Protein AF-A0A2Z2HUD5-F1 (afdb_monomer)

Radius of gyration: 16.0 Å; Cα contacts (8 Å, |Δi|>4): 60; chains: 1; bounding box: 41×28×42 Å

Secondary structure (DSSP, 8-state):
-------PPPPHHHHHHHHHHHHHHHHHHHHHHHHHHH-GGGHHHHHHHHHHHHHHHHHHHHHHHHHHHT-

Mean predicted aligned error: 6.96 Å

Solvent-accessible surface area (backbone atoms only — not comparable to full-atom values): 3835 Å² total; per-residue (Å²): 132,83,81,78,79,80,65,75,82,75,53,68,68,60,50,51,51,54,43,52,44,34,50,44,49,40,12,50,53,34,8,52,50,36,18,74,78,71,37,69,84,34,21,62,63,23,23,52,54,14,36,53,54,8,50,51,54,37,49,55,50,51,50,54,49,33,68,72,70,74,104

Sequence (71 aa):
MAFTTDEEPKSDHVFIVEMGALLLLPPIVLGLGLAAVSGVENFLPGFGIGAIVGVGAAKLRNEIRGARTGS

Structure (mmCIF, N/CA/C/O backbone):
data_AF-A0A2Z2HUD5-F1
#
_entry.id   AF-A0A2Z2HUD5-F1
#
loop_
_atom_site.group_PDB
_atom_site.id
_atom_site.type_symbol
_atom_site.label_atom_id
_atom_site.label_alt_id
_atom_site.label_comp_id
_atom_site.label_asym_id
_atom_site.label_entity_id
_atom_site.label_seq_id
_atom_site.pdbx_PDB_ins_code
_atom_site.Cartn_x
_atom_site.Cartn_y
_atom_site.Cartn_z
_atom_site.occupancy
_atom_site.B_iso_or_equiv
_atom_site.auth_seq_id
_atom_site.auth_comp_id
_atom_site.auth_asym_id
_atom_site.auth_atom_id
_atom_site.pdbx_PDB_model_num
ATOM 1 N N . MET A 1 1 ? -27.335 18.813 12.324 1.00 39.50 1 MET A N 1
ATOM 2 C CA . MET A 1 1 ? -27.303 17.441 11.780 1.00 39.50 1 MET A CA 1
ATOM 3 C C . MET A 1 1 ? -26.342 16.643 12.635 1.00 39.50 1 MET A C 1
ATOM 5 O O . MET A 1 1 ? -25.145 16.877 12.551 1.00 39.50 1 MET A O 1
ATOM 9 N N . ALA A 1 2 ? -26.858 15.800 13.526 1.00 46.84 2 ALA A N 1
ATOM 10 C CA . ALA A 1 2 ? -26.025 14.817 14.203 1.00 46.84 2 ALA A CA 1
ATOM 11 C C . ALA A 1 2 ? -25.696 13.736 13.166 1.00 46.84 2 ALA A C 1
ATOM 13 O O . ALA A 1 2 ? -26.609 13.094 12.653 1.00 46.84 2 ALA A O 1
ATOM 14 N N . PHE A 1 3 ? -24.425 13.602 12.788 1.00 52.06 3 PHE A N 1
ATOM 15 C CA . PHE A 1 3 ? -23.966 12.443 12.030 1.00 52.06 3 PHE A CA 1
ATOM 16 C C . PHE A 1 3 ? -24.073 11.240 12.966 1.00 52.06 3 PHE A C 1
ATOM 18 O O . PHE A 1 3 ? -23.205 11.026 13.807 1.00 52.06 3 PHE A O 1
ATOM 25 N N . THR A 1 4 ? -25.175 10.499 12.885 1.00 52.12 4 THR A N 1
ATOM 26 C CA . T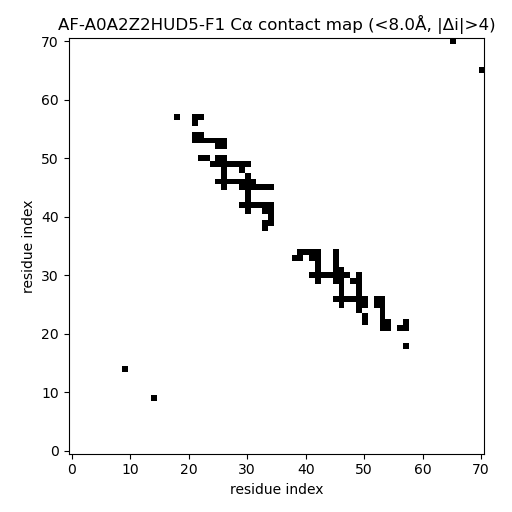HR A 1 4 ? -25.308 9.222 13.582 1.00 52.12 4 THR A CA 1
ATOM 27 C C . THR A 1 4 ? -24.390 8.238 12.865 1.00 52.12 4 THR A C 1
ATOM 29 O O . THR A 1 4 ? -24.729 7.701 11.813 1.00 52.12 4 THR 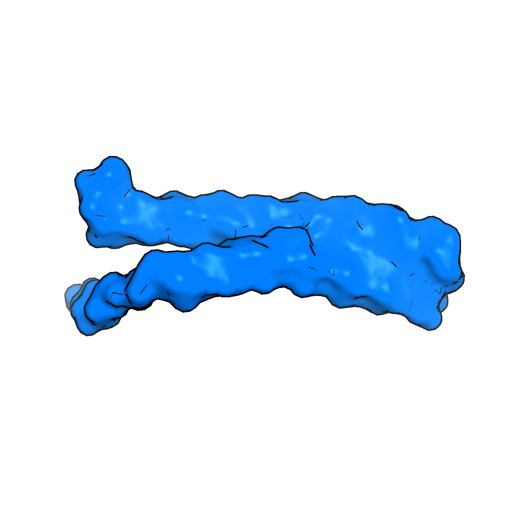A O 1
ATOM 32 N N . THR A 1 5 ? -23.184 8.027 13.387 1.00 58.59 5 THR A N 1
ATOM 33 C CA . THR A 1 5 ? -22.302 6.928 12.971 1.00 58.59 5 THR A CA 1
ATOM 34 C C . THR A 1 5 ? -22.803 5.599 13.549 1.00 58.59 5 THR A C 1
ATOM 36 O O . THR A 1 5 ? -22.028 4.863 14.149 1.00 58.59 5 THR A O 1
ATOM 39 N N . ASP A 1 6 ? -24.092 5.296 13.365 1.00 50.59 6 ASP A N 1
ATOM 40 C CA . ASP A 1 6 ? -24.751 4.021 13.710 1.00 50.59 6 ASP A CA 1
ATOM 41 C C . ASP A 1 6 ? -24.431 2.930 12.669 1.00 50.59 6 ASP A C 1
ATOM 43 O O . ASP A 1 6 ? -25.246 2.075 12.333 1.00 50.59 6 ASP A O 1
ATOM 47 N N . GLU A 1 7 ? -23.227 2.966 12.102 1.00 59.31 7 GLU A N 1
ATOM 48 C CA . GLU A 1 7 ? -22.723 1.834 11.340 1.00 59.31 7 GLU A CA 1
ATOM 49 C C . GLU A 1 7 ? -22.155 0.830 12.328 1.00 59.31 7 GLU A C 1
ATOM 51 O O . GLU A 1 7 ? -21.118 1.072 12.960 1.00 59.31 7 GLU A O 1
ATOM 56 N N . GLU A 1 8 ? -22.850 -0.297 12.423 1.00 61.03 8 GLU A N 1
ATOM 57 C CA . GLU A 1 8 ? -22.443 -1.458 13.193 1.00 61.03 8 GLU A CA 1
ATOM 58 C C . GLU A 1 8 ? -20.961 -1.780 12.914 1.00 61.03 8 GLU A C 1
ATOM 60 O O . GLU A 1 8 ? -20.531 -1.767 11.750 1.00 61.03 8 GLU A O 1
ATOM 65 N N . PRO A 1 9 ? -20.135 -1.982 13.960 1.00 64.88 9 PRO A N 1
ATOM 66 C CA . PRO A 1 9 ? -18.705 -2.155 13.778 1.00 64.88 9 PRO A CA 1
ATOM 67 C C . PRO A 1 9 ? -18.435 -3.314 12.814 1.00 64.88 9 PRO A C 1
ATOM 69 O O . PRO A 1 9 ? -18.841 -4.450 13.059 1.00 64.88 9 PRO A O 1
ATOM 72 N N . LYS A 1 10 ? -17.741 -3.027 11.703 1.00 71.25 10 LYS A N 1
ATOM 73 C CA . LYS A 1 10 ? -17.295 -4.059 10.758 1.00 71.25 10 LYS A CA 1
ATOM 74 C C . LYS A 1 10 ? -16.549 -5.155 11.513 1.00 71.25 10 LYS A C 1
ATOM 76 O O . LYS A 1 10 ? -15.687 -4.856 12.342 1.00 71.25 10 LYS A O 1
ATOM 81 N N . SER A 1 11 ? -16.840 -6.408 11.164 1.00 84.25 11 SER A N 1
ATOM 82 C CA . SER A 1 11 ? -16.170 -7.559 11.763 1.00 84.25 11 SER A CA 1
ATOM 83 C C . SER A 1 11 ? -14.652 -7.475 11.591 1.00 84.25 11 SER A C 1
ATOM 85 O O . SER A 1 11 ? -14.136 -6.977 10.583 1.00 84.25 11 SER A O 1
ATOM 87 N N . ASP A 1 12 ? -13.923 -7.985 12.580 1.00 84.69 12 ASP A N 1
ATOM 88 C CA . ASP A 1 12 ? -12.460 -7.895 12.634 1.00 84.69 12 ASP A CA 1
ATOM 89 C C . ASP A 1 12 ? -11.790 -8.529 11.414 1.00 84.69 12 ASP A C 1
ATOM 91 O O . ASP A 1 12 ? -10.816 -7.994 10.889 1.00 84.69 12 ASP A O 1
ATOM 95 N N . HIS A 1 13 ? -12.357 -9.618 10.892 1.00 87.06 13 HIS A N 1
ATOM 96 C CA . HIS A 1 13 ? -11.866 -10.268 9.680 1.00 87.06 13 HIS A CA 1
ATOM 97 C C . HIS A 1 13 ? -11.946 -9.357 8.452 1.00 87.06 13 HIS A C 1
ATOM 99 O O . HIS A 1 13 ? -10.977 -9.259 7.701 1.00 87.06 13 HIS A O 1
ATOM 105 N N . VAL A 1 14 ? -13.068 -8.653 8.261 1.00 88.94 14 VAL A N 1
ATOM 106 C CA . VAL A 1 14 ? -13.230 -7.709 7.143 1.00 88.94 14 VAL A CA 1
ATOM 107 C C . VAL A 1 14 ? -12.239 -6.560 7.286 1.00 88.94 14 VAL A C 1
ATOM 109 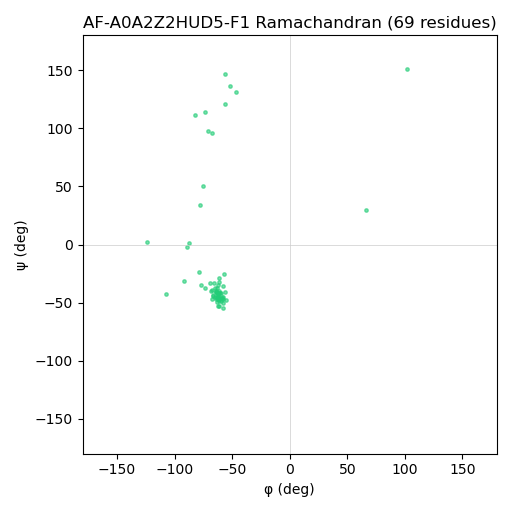O O . VAL A 1 14 ? -11.601 -6.167 6.311 1.00 88.94 14 VAL A O 1
ATOM 112 N N . PHE A 1 15 ? -12.045 -6.075 8.512 1.00 88.00 15 PHE A N 1
ATOM 113 C CA . PHE A 1 15 ? -11.082 -5.021 8.785 1.00 88.00 15 PHE A CA 1
ATOM 114 C C . PHE A 1 15 ? -9.646 -5.442 8.458 1.00 88.00 15 PHE A C 1
ATOM 116 O O . PHE A 1 15 ? -8.943 -4.700 7.778 1.00 88.00 15 PHE A O 1
ATOM 123 N N . ILE A 1 16 ? -9.220 -6.635 8.881 1.00 89.94 16 ILE A N 1
ATOM 124 C CA . ILE A 1 16 ? -7.882 -7.169 8.584 1.00 89.94 16 ILE A CA 1
ATOM 125 C C . ILE A 1 16 ? -7.678 -7.314 7.073 1.00 89.94 16 ILE A C 1
ATOM 127 O O . ILE A 1 16 ? -6.621 -6.942 6.565 1.00 89.94 16 ILE A O 1
ATOM 131 N N . VAL A 1 17 ? -8.686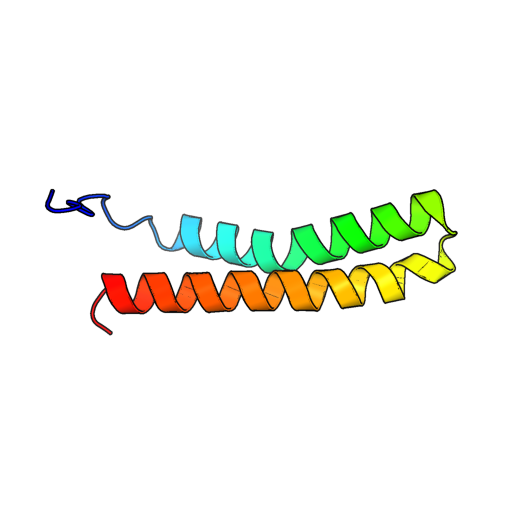 -7.801 6.344 1.00 93.88 17 VAL A N 1
ATOM 132 C CA . VAL A 1 17 ? -8.621 -7.917 4.880 1.00 93.88 17 VAL A CA 1
ATOM 133 C C . VAL A 1 17 ? -8.483 -6.544 4.226 1.00 93.88 17 VAL A C 1
ATOM 135 O O . VAL A 1 17 ? -7.624 -6.368 3.368 1.00 93.88 17 VAL A O 1
ATOM 138 N N . GLU A 1 18 ? -9.264 -5.551 4.648 1.00 91.19 18 GLU A N 1
ATOM 139 C CA . GLU A 1 18 ? -9.155 -4.179 4.136 1.00 91.19 18 GLU A CA 1
ATOM 140 C C . GLU A 1 18 ? -7.796 -3.547 4.466 1.00 91.19 18 GLU A C 1
ATOM 142 O O . GLU A 1 18 ? -7.230 -2.835 3.642 1.00 91.19 18 GLU A O 1
ATOM 147 N N . MET A 1 19 ? -7.245 -3.824 5.647 1.00 93.31 19 MET A N 1
ATOM 148 C CA . MET A 1 19 ? -5.911 -3.369 6.032 1.00 93.31 19 MET A CA 1
ATOM 149 C C . MET A 1 19 ? -4.821 -4.022 5.180 1.00 93.31 19 MET A C 1
ATOM 151 O O . MET A 1 19 ? -3.938 -3.327 4.683 1.00 93.31 19 MET A O 1
ATOM 155 N N . GLY A 1 20 ? -4.908 -5.332 4.940 1.00 92.38 20 GLY A N 1
ATOM 156 C CA . GLY A 1 20 ? -4.014 -6.031 4.017 1.00 92.38 20 GLY A CA 1
ATOM 157 C C . GLY A 1 20 ? -4.136 -5.497 2.589 1.00 92.38 20 GLY A C 1
ATOM 158 O O . GLY A 1 20 ? -3.130 -5.248 1.930 1.00 92.38 20 GLY A O 1
ATOM 159 N N . ALA A 1 21 ? -5.361 -5.230 2.138 1.00 94.75 21 ALA A N 1
ATOM 160 C CA . ALA A 1 21 ? -5.634 -4.621 0.845 1.00 94.75 21 ALA A CA 1
ATOM 161 C C . ALA A 1 21 ? -4.980 -3.235 0.733 1.00 94.75 21 ALA A C 1
ATOM 163 O O . ALA A 1 21 ? -4.257 -2.990 -0.227 1.00 94.75 21 ALA A O 1
ATOM 164 N N . LEU A 1 22 ? -5.143 -2.357 1.728 1.00 93.69 22 LEU A N 1
ATOM 165 C CA . LEU A 1 22 ? -4.509 -1.033 1.752 1.00 93.69 22 LEU A CA 1
ATOM 166 C C . LEU A 1 22 ? -2.982 -1.093 1.754 1.00 93.69 22 LEU A C 1
ATOM 168 O O . LEU A 1 22 ? -2.344 -0.213 1.187 1.00 93.69 22 LEU A O 1
ATOM 172 N N . LEU A 1 23 ? -2.388 -2.115 2.364 1.00 94.94 23 LEU A N 1
ATOM 173 C CA . LEU A 1 23 ? -0.936 -2.274 2.391 1.00 94.94 23 LEU A CA 1
ATOM 174 C C . LEU A 1 23 ? -0.365 -2.840 1.087 1.00 94.94 23 LEU A C 1
ATOM 176 O O . LEU A 1 23 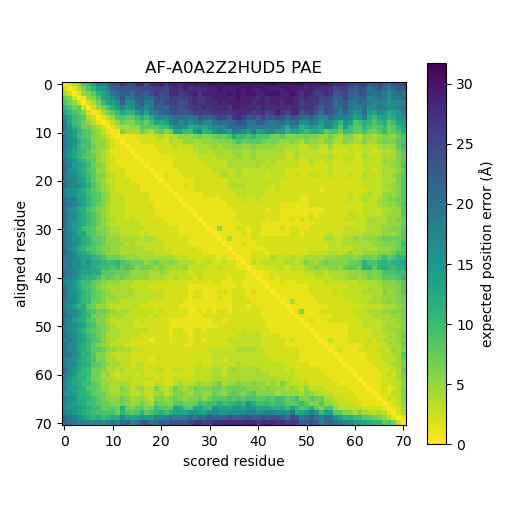? 0.809 -2.615 0.815 1.00 94.94 23 LEU A O 1
ATOM 180 N N . LEU A 1 24 ? -1.161 -3.564 0.293 1.00 95.00 24 LEU A N 1
ATOM 181 C CA . LEU A 1 24 ? -0.688 -4.283 -0.895 1.00 95.00 24 LEU A CA 1
ATOM 182 C C . LEU A 1 24 ? -1.128 -3.638 -2.213 1.00 95.00 24 LEU A C 1
ATOM 184 O O . LEU A 1 24 ? -0.318 -3.518 -3.130 1.00 95.00 24 LEU A O 1
ATOM 188 N N . LEU A 1 25 ? -2.382 -3.190 -2.321 1.00 96.50 25 LEU A N 1
ATOM 189 C CA . LEU A 1 25 ? -2.926 -2.626 -3.560 1.00 96.50 25 LEU A CA 1
ATOM 190 C C . LEU A 1 25 ? -2.176 -1.372 -4.017 1.00 96.50 25 LEU A C 1
ATOM 192 O O . LEU A 1 25 ? -1.731 -1.368 -5.160 1.00 96.50 25 LEU A O 1
ATOM 196 N N . PRO A 1 26 ? -1.984 -0.328 -3.190 1.00 96.19 26 PRO A N 1
ATOM 197 C CA . PRO A 1 26 ? -1.289 0.877 -3.633 1.00 96.19 26 PRO A CA 1
ATOM 198 C C . PRO A 1 26 ? 0.152 0.623 -4.120 1.00 96.19 26 PRO A C 1
ATOM 200 O O . PRO A 1 26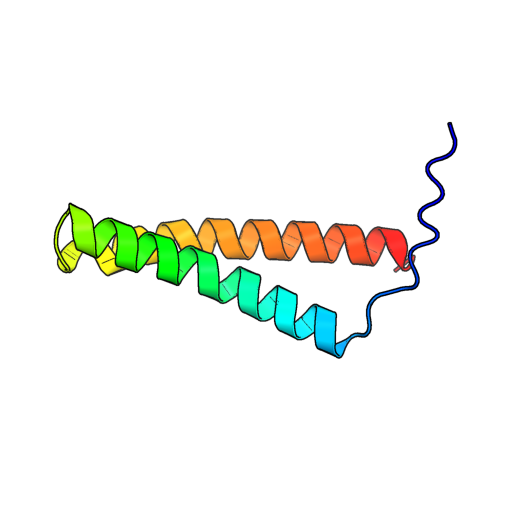 ? 0.464 1.088 -5.217 1.00 96.19 26 PRO A O 1
ATOM 203 N N . PRO A 1 27 ? 1.018 -0.142 -3.413 1.00 96.62 27 PRO A N 1
ATOM 204 C CA . PRO A 1 27 ? 2.333 -0.520 -3.942 1.00 96.62 27 PRO A CA 1
ATOM 205 C C . PRO A 1 27 ? 2.259 -1.296 -5.256 1.00 96.62 27 PRO A C 1
ATOM 207 O O . PRO A 1 27 ? 3.011 -0.999 -6.180 1.00 96.62 27 PRO A O 1
ATOM 210 N N . ILE A 1 28 ? 1.363 -2.281 -5.366 1.00 97.00 28 ILE A N 1
ATOM 211 C CA . ILE A 1 28 ? 1.259 -3.114 -6.571 1.00 97.00 28 ILE A CA 1
ATOM 212 C C . ILE A 1 28 ? 0.764 -2.282 -7.754 1.00 97.00 28 ILE A C 1
ATOM 214 O O . ILE A 1 28 ? 1.355 -2.339 -8.827 1.00 97.00 28 ILE A O 1
ATOM 218 N N . VAL A 1 29 ? -0.288 -1.484 -7.567 1.00 97.56 29 VAL A N 1
ATOM 219 C CA . VAL A 1 29 ? -0.880 -0.660 -8.628 1.00 97.56 29 VAL A CA 1
ATOM 220 C C . VAL A 1 29 ? 0.104 0.401 -9.102 1.00 97.56 29 VAL A C 1
ATOM 222 O O . VAL A 1 29 ? 0.280 0.559 -10.306 1.00 97.56 29 VAL A O 1
ATOM 225 N N . LEU A 1 30 ? 0.781 1.104 -8.190 1.00 96.38 30 LEU A N 1
ATOM 226 C CA . LEU A 1 30 ? 1.748 2.132 -8.577 1.00 96.38 30 LEU A CA 1
ATOM 227 C C . LEU A 1 30 ? 3.045 1.537 -9.125 1.00 96.38 30 LEU A C 1
ATOM 229 O O . LEU A 1 30 ? 3.582 2.068 -10.092 1.00 96.38 30 LEU A O 1
ATOM 233 N N . GLY A 1 31 ? 3.518 0.419 -8.573 1.00 96.62 31 GLY A N 1
ATOM 234 C CA . GLY A 1 31 ? 4.671 -0.308 -9.096 1.00 96.62 31 GLY A CA 1
ATOM 235 C C . GLY A 1 31 ? 4.424 -0.830 -10.508 1.00 96.62 31 GLY A C 1
ATOM 236 O O . GLY A 1 31 ? 5.192 -0.528 -11.417 1.00 96.62 31 GLY A O 1
ATOM 237 N N . LEU A 1 32 ? 3.330 -1.567 -10.723 1.00 97.19 32 LEU A N 1
ATOM 238 C CA . LEU A 1 32 ? 2.977 -2.094 -12.046 1.00 97.19 32 LEU A CA 1
ATOM 239 C C . LEU A 1 32 ? 2.606 -0.982 -13.024 1.00 97.19 32 LEU A C 1
ATOM 241 O O . LEU A 1 32 ? 2.999 -1.047 -14.183 1.00 97.19 32 LEU A O 1
ATOM 245 N N . GLY A 1 33 ? 1.883 0.040 -12.562 1.00 96.88 33 GLY A N 1
ATOM 246 C CA . GLY A 1 33 ? 1.538 1.203 -13.367 1.00 96.88 33 GLY A CA 1
ATOM 247 C C . GLY A 1 33 ? 2.794 1.886 -13.885 1.00 96.88 33 GLY A C 1
ATOM 248 O O . GLY A 1 33 ? 2.968 2.000 -15.092 1.00 96.88 33 GLY A O 1
ATOM 249 N N . LEU A 1 34 ? 3.714 2.254 -12.992 1.00 95.69 34 LEU A N 1
ATOM 250 C CA . LEU A 1 34 ? 4.953 2.920 -13.381 1.00 95.69 34 LEU A CA 1
ATOM 251 C C . LEU A 1 34 ? 5.850 2.020 -14.243 1.00 95.69 34 LEU A C 1
ATOM 253 O O . LEU A 1 34 ? 6.433 2.500 -15.213 1.00 95.69 34 LEU A O 1
ATOM 257 N N . ALA A 1 35 ? 5.902 0.718 -13.953 1.00 96.69 35 ALA A N 1
ATOM 258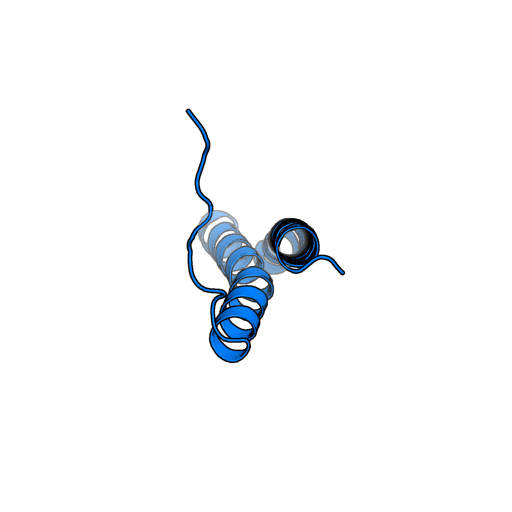 C CA . ALA A 1 35 ? 6.617 -0.245 -14.783 1.00 96.69 35 ALA A CA 1
ATOM 259 C C . ALA A 1 35 ? 6.051 -0.335 -16.209 1.00 96.69 35 ALA A C 1
ATOM 261 O O . ALA A 1 35 ? 6.809 -0.421 -17.174 1.00 96.69 35 ALA A O 1
ATOM 262 N N . ALA A 1 36 ? 4.724 -0.286 -16.349 1.00 96.81 36 ALA A N 1
ATOM 263 C CA . ALA A 1 36 ? 4.049 -0.365 -17.637 1.00 96.81 36 ALA A CA 1
ATOM 264 C C . ALA A 1 36 ? 4.276 0.882 -18.505 1.00 96.81 36 ALA A C 1
ATOM 266 O O . ALA A 1 36 ? 4.341 0.752 -19.725 1.00 96.81 36 ALA A O 1
ATOM 267 N N . VAL A 1 37 ? 4.402 2.073 -17.903 1.00 97.00 37 VAL A N 1
ATOM 268 C CA . VAL A 1 37 ? 4.593 3.323 -18.668 1.00 97.00 37 VAL A CA 1
ATOM 269 C C . VAL A 1 37 ? 6.064 3.679 -18.885 1.00 97.00 37 VAL A C 1
ATOM 271 O O . VAL A 1 37 ? 6.393 4.278 -19.905 1.00 97.00 37 VAL A O 1
ATOM 274 N N . SER A 1 38 ? 6.941 3.324 -17.941 1.00 95.19 38 SER A N 1
ATOM 275 C CA . SER A 1 38 ? 8.316 3.840 -17.886 1.00 95.19 38 SER A CA 1
ATOM 276 C C . SER A 1 38 ? 9.398 2.756 -17.879 1.00 95.19 38 SER A C 1
ATOM 278 O O . SER A 1 38 ? 10.570 3.099 -17.779 1.00 95.19 38 SER A O 1
ATOM 280 N N . GLY A 1 39 ? 9.048 1.470 -17.966 1.00 95.88 39 GLY A N 1
ATOM 281 C CA . GLY A 1 39 ? 10.006 0.357 -17.943 1.00 95.88 39 GLY A CA 1
ATOM 282 C C . GLY A 1 39 ? 10.080 -0.355 -16.590 1.00 95.88 39 GLY A C 1
ATOM 283 O O . GLY A 1 39 ? 9.830 0.234 -15.537 1.00 95.88 39 GLY A O 1
ATOM 284 N N . VAL A 1 40 ? 10.412 -1.649 -16.616 1.00 95.69 40 VAL A N 1
ATOM 285 C CA . VAL A 1 40 ? 10.352 -2.564 -15.457 1.00 95.69 40 VAL A CA 1
ATOM 286 C C . VAL A 1 40 ? 11.278 -2.133 -14.314 1.00 95.69 40 VAL A C 1
ATOM 288 O O . VAL A 1 40 ? 10.962 -2.356 -13.147 1.00 95.69 40 VAL A O 1
ATOM 291 N N . GLU A 1 41 ? 12.377 -1.448 -14.620 1.00 96.19 41 GLU A N 1
ATOM 292 C CA . GLU A 1 41 ? 13.283 -0.831 -13.651 1.00 96.19 41 GLU A CA 1
ATOM 293 C C . GLU A 1 41 ? 12.576 0.173 -12.725 1.00 96.19 41 GLU A C 1
ATOM 295 O O . GLU A 1 41 ? 12.983 0.357 -11.577 1.00 96.19 41 GLU A O 1
ATOM 300 N N . ASN A 1 42 ? 11.467 0.762 -13.181 1.00 96.88 42 ASN A N 1
ATOM 301 C CA . ASN A 1 42 ? 10.669 1.701 -12.404 1.00 96.88 42 ASN A CA 1
ATOM 302 C C . ASN A 1 42 ? 9.601 1.026 -11.529 1.00 96.88 42 ASN A C 1
ATOM 304 O O . ASN A 1 42 ? 8.905 1.713 -10.778 1.00 96.88 42 ASN A O 1
ATOM 308 N N . PHE A 1 43 ? 9.507 -0.309 -11.532 1.00 96.81 43 PHE A N 1
ATOM 309 C CA . PHE A 1 43 ? 8.618 -1.031 -10.621 1.00 96.81 43 PHE A CA 1
ATOM 310 C C . PHE A 1 43 ? 8.935 -0.719 -9.157 1.00 96.81 43 PHE A C 1
ATOM 312 O O . PHE A 1 43 ? 8.040 -0.370 -8.395 1.00 96.81 43 PHE A O 1
ATOM 319 N N . LEU A 1 44 ? 10.206 -0.831 -8.756 1.00 97.31 44 LEU A N 1
ATOM 320 C CA . LEU A 1 44 ? 10.603 -0.685 -7.355 1.00 97.31 44 LEU A CA 1
ATOM 321 C C . LEU A 1 44 ? 10.393 0.750 -6.827 1.00 97.31 44 LEU A C 1
ATOM 323 O O . LEU A 1 44 ? 9.823 0.888 -5.742 1.00 97.31 44 LEU A O 1
ATOM 327 N N . PRO A 1 45 ? 10.748 1.818 -7.572 1.00 96.94 45 PRO A N 1
ATOM 328 C CA . PRO A 1 45 ? 10.345 3.180 -7.228 1.00 96.94 45 PRO A CA 1
ATOM 329 C C . PRO A 1 45 ? 8.825 3.350 -7.079 1.00 96.94 45 PRO A C 1
ATOM 331 O O . PRO A 1 45 ? 8.368 3.896 -6.074 1.00 96.94 45 PRO A O 1
ATOM 334 N N . GLY A 1 46 ? 8.031 2.844 -8.032 1.00 96.25 46 GLY A N 1
ATOM 335 C CA . GLY A 1 46 ? 6.566 2.934 -7.982 1.00 96.25 46 GLY A CA 1
ATOM 336 C C . GLY A 1 46 ? 5.968 2.161 -6.804 1.00 96.25 46 GLY A C 1
ATOM 337 O O . GLY A 1 46 ? 5.080 2.661 -6.111 1.00 96.25 46 GLY A O 1
ATOM 338 N N . PHE A 1 47 ? 6.519 0.983 -6.513 1.00 97.38 47 PHE A N 1
ATOM 339 C CA . PHE A 1 47 ? 6.164 0.169 -5.358 1.00 97.38 47 PHE A CA 1
ATOM 340 C C . PHE A 1 47 ? 6.473 0.900 -4.050 1.00 97.38 47 PHE A C 1
ATOM 342 O O . PHE A 1 47 ? 5.633 0.933 -3.156 1.00 97.38 47 PHE A O 1
ATOM 349 N N . GLY A 1 48 ? 7.641 1.538 -3.943 1.00 97.12 48 GLY A N 1
ATOM 350 C CA . GLY A 1 48 ? 8.024 2.322 -2.768 1.00 97.12 48 GLY A CA 1
ATOM 351 C C . GLY A 1 48 ? 7.065 3.482 -2.494 1.00 97.12 48 GLY A C 1
ATOM 352 O O . GLY A 1 48 ? 6.599 3.645 -1.366 1.00 97.12 48 GLY A O 1
ATOM 353 N N . ILE A 1 49 ? 6.700 4.245 -3.530 1.00 96.44 49 ILE A N 1
ATOM 354 C CA . ILE A 1 49 ? 5.713 5.331 -3.410 1.00 96.44 49 ILE A CA 1
ATOM 355 C C . ILE A 1 49 ? 4.361 4.769 -2.965 1.00 96.44 49 ILE A C 1
ATOM 357 O O . ILE A 1 49 ? 3.751 5.280 -2.024 1.00 96.44 49 ILE A O 1
ATOM 361 N N . GLY A 1 50 ? 3.902 3.686 -3.593 1.00 96.56 50 GLY A N 1
ATOM 362 C CA . GLY A 1 50 ? 2.639 3.070 -3.213 1.00 96.56 50 GLY A CA 1
ATOM 363 C C . GLY A 1 50 ? 2.647 2.472 -1.810 1.00 96.56 50 GLY A C 1
ATOM 364 O O . GLY A 1 50 ? 1.640 2.579 -1.118 1.00 96.56 50 GLY A O 1
ATOM 365 N N . ALA A 1 51 ? 3.771 1.949 -1.323 1.00 96.69 51 ALA A N 1
ATOM 366 C CA . ALA A 1 51 ? 3.899 1.499 0.061 1.00 96.69 51 ALA A CA 1
ATOM 367 C C . ALA A 1 51 ? 3.709 2.641 1.064 1.00 96.69 51 ALA A C 1
ATOM 369 O O . ALA A 1 51 ? 2.993 2.468 2.050 1.00 96.69 51 ALA A O 1
ATOM 370 N N . ILE A 1 52 ? 4.268 3.826 0.797 1.00 97.31 52 ILE A N 1
ATOM 371 C CA . ILE A 1 52 ? 4.064 5.007 1.651 1.00 97.31 52 ILE A CA 1
ATOM 372 C C . ILE A 1 52 ? 2.578 5.382 1.700 1.00 97.31 52 ILE A C 1
ATOM 374 O O . ILE A 1 52 ? 2.025 5.585 2.782 1.00 97.31 52 ILE A O 1
ATOM 378 N N . VAL A 1 53 ? 1.916 5.420 0.539 1.00 96.19 53 VAL A N 1
ATOM 379 C CA . VAL A 1 53 ? 0.478 5.719 0.440 1.00 96.19 53 VAL A CA 1
ATOM 380 C C . VAL A 1 53 ? -0.354 4.676 1.190 1.00 96.19 53 VAL A C 1
ATOM 382 O O . VAL A 1 53 ? -1.230 5.035 1.978 1.00 96.19 53 VAL A O 1
ATOM 385 N N . GLY A 1 54 ? -0.057 3.391 0.990 1.00 95.56 54 GLY A N 1
ATOM 386 C CA . GLY A 1 54 ?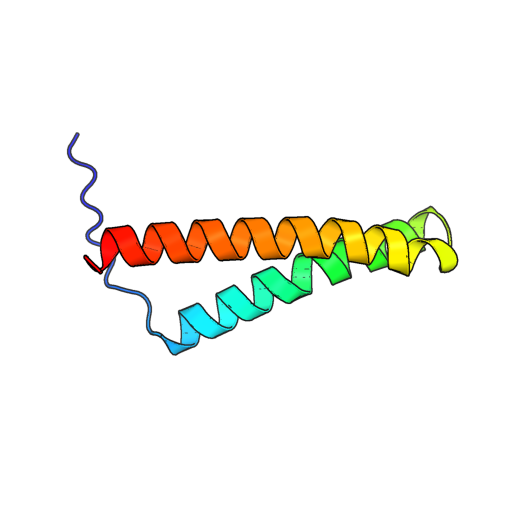 -0.761 2.284 1.628 1.00 95.56 54 GLY A CA 1
ATOM 387 C C . GLY A 1 54 ? -0.634 2.292 3.149 1.00 95.56 54 GLY A C 1
ATOM 388 O O . GLY A 1 54 ? -1.639 2.189 3.851 1.00 95.56 54 GLY A O 1
ATOM 389 N N . VAL A 1 55 ? 0.578 2.505 3.672 1.00 95.12 55 VAL A N 1
ATOM 390 C CA . VAL A 1 55 ? 0.828 2.638 5.117 1.00 95.12 55 VAL A CA 1
ATOM 391 C C . VAL A 1 55 ? 0.124 3.867 5.696 1.00 95.12 55 VAL A C 1
ATOM 393 O O . VAL A 1 55 ? -0.455 3.779 6.778 1.00 95.12 55 VAL A O 1
ATOM 396 N N . GLY A 1 56 ? 0.134 5.001 4.990 1.00 95.56 56 GLY A N 1
ATOM 397 C CA . GLY A 1 56 ? -0.568 6.212 5.421 1.00 95.56 56 GLY A CA 1
ATOM 398 C C . GLY A 1 56 ? -2.079 5.997 5.541 1.00 95.56 56 GLY A C 1
ATOM 399 O O . GLY A 1 56 ? -2.667 6.290 6.582 1.00 95.56 56 GLY A O 1
ATOM 400 N N . ALA A 1 57 ? -2.697 5.410 4.515 1.00 92.50 57 ALA A N 1
ATOM 401 C CA . ALA A 1 57 ? -4.123 5.088 4.517 1.00 92.50 57 ALA A CA 1
ATOM 402 C C . ALA A 1 57 ? -4.486 4.060 5.605 1.00 92.50 57 ALA A C 1
ATOM 404 O O . ALA A 1 57 ? -5.482 4.221 6.309 1.00 92.50 57 ALA A O 1
ATOM 405 N N . ALA A 1 58 ? -3.649 3.035 5.779 1.00 92.94 58 ALA A N 1
ATOM 406 C CA . ALA A 1 58 ? -3.768 2.037 6.836 1.00 92.94 58 ALA A CA 1
ATOM 407 C C . ALA A 1 58 ? -3.743 2.674 8.237 1.00 92.94 58 ALA A C 1
ATOM 409 O O . ALA A 1 58 ? -4.600 2.378 9.071 1.00 92.94 58 ALA A O 1
ATOM 410 N N . LYS A 1 59 ? -2.799 3.587 8.497 1.00 93.12 59 LYS A N 1
ATOM 411 C CA . LYS A 1 59 ? -2.711 4.298 9.780 1.00 93.12 59 LYS A CA 1
ATOM 412 C C . LYS A 1 59 ? -3.938 5.157 10.052 1.00 93.12 59 LYS A C 1
ATOM 414 O O . LYS A 1 59 ? -4.543 5.002 11.108 1.00 93.12 59 LYS A O 1
ATOM 419 N N . LEU A 1 60 ? -4.345 5.981 9.086 1.00 92.44 60 LEU A N 1
ATOM 420 C CA . LEU A 1 60 ? -5.538 6.821 9.219 1.00 92.44 60 LEU A CA 1
ATOM 421 C C . LEU A 1 60 ? -6.775 5.973 9.541 1.00 92.44 60 LEU A C 1
ATOM 423 O O . LEU A 1 60 ? -7.596 6.322 10.386 1.00 92.44 60 LEU A O 1
ATOM 427 N N . ARG A 1 61 ? -6.892 4.813 8.896 1.00 89.50 61 ARG A N 1
ATOM 428 C CA . ARG A 1 61 ? -8.003 3.894 9.119 1.00 89.50 61 ARG A CA 1
ATOM 429 C C . ARG A 1 61 ? -7.983 3.246 10.503 1.00 89.50 61 ARG A C 1
ATOM 431 O O . ARG A 1 61 ? -9.041 3.113 11.118 1.00 89.50 61 ARG A O 1
ATOM 438 N N . ASN A 1 62 ? -6.805 2.872 10.999 1.00 90.06 62 ASN A N 1
ATOM 439 C CA . ASN A 1 62 ? -6.638 2.398 12.372 1.00 90.06 62 ASN A CA 1
ATOM 440 C C . ASN A 1 62 ? -7.014 3.482 13.392 1.00 90.06 62 ASN A C 1
ATOM 442 O O . ASN A 1 62 ? -7.711 3.178 14.355 1.00 90.06 62 ASN A O 1
ATOM 446 N N . GLU A 1 63 ? -6.608 4.734 13.167 1.00 88.62 63 GLU A N 1
ATOM 447 C CA . GLU A 1 63 ? -6.940 5.863 14.047 1.00 88.62 63 GLU A CA 1
ATOM 448 C C . GLU A 1 63 ? -8.451 6.120 14.101 1.00 88.62 63 GLU A C 1
ATOM 450 O O . GLU A 1 63 ? -9.019 6.219 15.187 1.00 88.62 63 GLU A O 1
ATOM 455 N N . ILE A 1 64 ? -9.130 6.137 12.946 1.00 87.25 64 ILE A N 1
ATOM 456 C CA . ILE A 1 64 ? -10.595 6.286 12.877 1.00 87.25 64 ILE A CA 1
ATOM 457 C C . ILE A 1 64 ? -11.293 5.150 13.629 1.00 87.25 64 ILE A C 1
ATOM 459 O O . ILE A 1 64 ? -12.269 5.384 14.345 1.00 87.25 64 ILE A O 1
ATOM 463 N N . ARG A 1 65 ? -10.800 3.913 13.483 1.00 83.19 65 ARG A N 1
ATOM 464 C CA . ARG A 1 65 ? -11.348 2.764 14.207 1.00 83.19 65 ARG A CA 1
ATOM 465 C C . ARG A 1 65 ? -11.159 2.920 15.716 1.00 83.19 65 ARG A C 1
ATOM 467 O O . ARG A 1 65 ? -12.139 2.747 16.429 1.00 83.19 65 ARG A O 1
ATOM 474 N N . GLY A 1 66 ? -9.962 3.289 16.178 1.00 82.81 66 GLY A N 1
ATOM 475 C CA . GLY A 1 66 ? -9.678 3.529 17.599 1.00 82.81 66 GLY A CA 1
ATOM 476 C C . GLY A 1 66 ? -10.575 4.613 18.200 1.00 82.81 66 GLY A C 1
ATOM 477 O O . GLY A 1 66 ? -11.206 4.391 19.231 1.00 82.81 66 GLY A O 1
ATOM 478 N N . ALA A 1 67 ? -10.745 5.730 17.485 1.00 83.44 67 ALA A N 1
ATOM 479 C CA . ALA A 1 67 ? -11.644 6.810 17.885 1.00 83.44 67 ALA A CA 1
ATOM 480 C C . ALA A 1 67 ? -13.118 6.366 17.968 1.00 83.44 67 ALA A C 1
ATOM 482 O O . ALA A 1 67 ? -13.848 6.832 18.840 1.00 83.44 67 ALA A O 1
ATOM 483 N N . ARG A 1 68 ? -13.566 5.453 17.090 1.00 76.25 68 ARG A N 1
ATOM 484 C CA . ARG A 1 68 ? -14.935 4.906 17.114 1.00 76.25 68 ARG A CA 1
ATOM 485 C C . ARG A 1 68 ? -15.125 3.857 18.217 1.00 76.25 68 ARG A C 1
ATOM 487 O O . ARG A 1 68 ? -16.210 3.772 18.779 1.00 76.25 68 ARG A O 1
ATOM 494 N N . THR A 1 69 ? -14.104 3.056 18.523 1.00 75.62 69 THR A N 1
ATOM 495 C CA . THR A 1 69 ? -14.189 1.975 19.522 1.00 75.62 69 THR A CA 1
ATOM 496 C C . THR A 1 69 ? -13.831 2.419 20.943 1.00 75.62 69 THR A C 1
ATOM 498 O O . THR A 1 69 ? -13.922 1.607 21.858 1.00 75.62 69 THR A O 1
ATOM 501 N N . GLY A 1 70 ? -13.447 3.686 21.146 1.00 58.38 70 GLY A N 1
ATOM 502 C CA . GLY A 1 70 ? -13.171 4.257 22.469 1.00 58.38 70 GLY A CA 1
ATOM 503 C C . GLY A 1 70 ? -11.948 3.658 23.172 1.00 58.38 70 GLY A C 1
ATOM 504 O O . GLY A 1 70 ? -11.947 3.569 24.398 1.00 58.38 70 GLY A O 1
ATOM 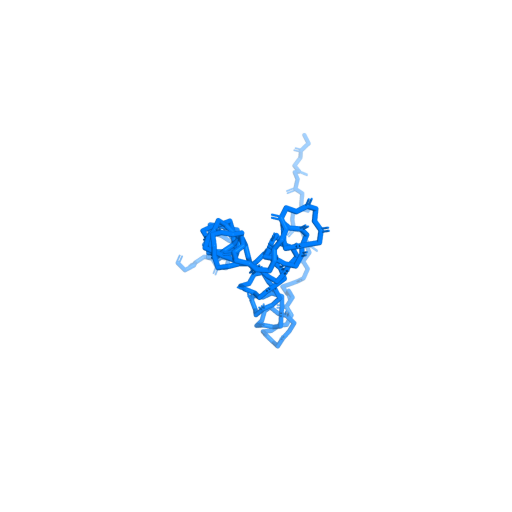505 N N . SER A 1 71 ? -10.948 3.205 22.406 1.00 49.59 71 SER A N 1
ATOM 506 C CA . SER A 1 71 ? -9.645 2.756 22.932 1.00 49.59 71 SER A CA 1
ATOM 507 C C . SER A 1 71 ? -8.625 3.883 22.955 1.00 49.59 71 SER A C 1
ATOM 509 O O . SER A 1 71 ? -8.635 4.694 22.003 1.00 49.59 71 SER A O 1
#

Foldseek 3Di:
DPPPPPPDDPDPVVLVVVLVCLQPVQLQCQLVVCCVPPNNVSSVVRSVVRNVRSVVVSVVVVVVSCVVVVD

pLDDT: mean 86.65, std 15.27, range [39.5, 97.56]

Organism: NCBI:txid745377